Protein AF-A0A534PCT9-F1 (afdb_monomer_lite)

Sequence (92 aa):
LFVIIPAPYYRRWARIPQIKSFVDGVTAAATGAIAGATYVLGRRALIDIPTVVIFVVTLIVLIKVRKIPEPLVILAAGAAGLILRGLGRTHV

Structure (mmCIF, N/CA/C/O backbone):
data_AF-A0A534PCT9-F1
#
_entry.id   AF-A0A534PCT9-F1
#
loop_
_atom_site.group_PDB
_atom_site.id
_atom_site.type_symbol
_atom_site.label_atom_id
_atom_site.label_alt_id
_atom_site.label_comp_id
_atom_site.label_asym_id
_atom_site.label_entity_id
_atom_site.label_seq_id
_atom_site.pdbx_PDB_ins_code
_atom_site.Cartn_x
_atom_site.Cartn_y
_atom_site.Cartn_z
_atom_site.occupancy
_atom_site.B_iso_or_equiv
_atom_site.auth_seq_id
_atom_site.auth_comp_id
_atom_site.auth_asym_id
_atom_site.auth_atom_id
_atom_site.pdbx_PDB_model_num
ATOM 1 N N . LEU A 1 1 ? -4.644 -18.267 17.602 1.00 67.44 1 LEU A N 1
ATOM 2 C CA . LEU A 1 1 ? -5.357 -18.354 18.899 1.00 67.44 1 LEU A CA 1
ATOM 3 C C . LEU A 1 1 ? -5.633 -16.970 19.504 1.00 67.44 1 LEU A C 1
ATOM 5 O O . LEU A 1 1 ? -6.790 -16.655 19.750 1.00 67.44 1 LEU A O 1
ATOM 9 N N . PHE A 1 2 ? -4.611 -16.114 19.638 1.00 79.75 2 PHE A N 1
ATOM 10 C CA . PHE A 1 2 ? -4.710 -14.781 20.260 1.00 79.75 2 PHE A CA 1
ATOM 11 C C . PHE A 1 2 ? -5.720 -13.809 19.615 1.00 79.75 2 PHE A C 1
ATOM 13 O O . PHE A 1 2 ? -6.322 -13.017 20.320 1.00 79.75 2 PHE A O 1
ATOM 20 N N . VAL A 1 3 ? -5.963 -13.887 18.301 1.00 82.62 3 VAL A N 1
ATOM 21 C CA . VAL A 1 3 ? -6.935 -13.012 17.600 1.00 82.62 3 VAL A CA 1
ATOM 22 C C . VAL A 1 3 ? -8.347 -13.611 17.561 1.00 82.62 3 VAL A C 1
ATOM 24 O O . VAL A 1 3 ? -9.342 -12.894 17.555 1.00 82.62 3 VAL A O 1
ATOM 27 N N . ILE A 1 4 ? -8.446 -14.941 17.562 1.00 83.75 4 ILE A N 1
ATOM 28 C CA . ILE A 1 4 ? -9.711 -15.664 17.368 1.00 83.75 4 ILE A CA 1
ATOM 29 C C . ILE A 1 4 ? -10.538 -15.692 18.660 1.00 83.75 4 ILE A C 1
ATOM 31 O O . ILE A 1 4 ? -11.754 -15.533 18.604 1.00 83.75 4 ILE A O 1
ATOM 35 N N . ILE A 1 5 ? -9.891 -15.845 19.822 1.00 81.44 5 ILE A N 1
ATOM 36 C CA . ILE A 1 5 ? -10.574 -15.903 21.127 1.00 81.44 5 ILE A CA 1
ATOM 37 C C . ILE A 1 5 ? -11.244 -14.563 21.508 1.00 81.44 5 ILE A C 1
ATOM 39 O O . ILE A 1 5 ? -12.396 -14.588 21.942 1.00 81.44 5 ILE A O 1
ATOM 43 N N . PRO A 1 6 ? -10.608 -13.386 21.332 1.00 79.88 6 PRO A N 1
ATOM 44 C CA . PRO A 1 6 ? -11.219 -12.106 21.701 1.00 79.88 6 PRO A 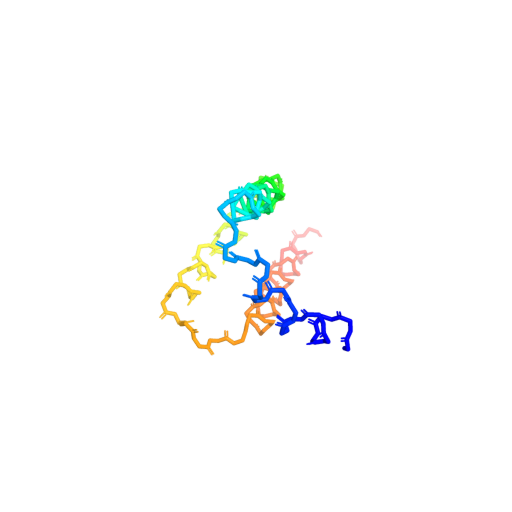CA 1
ATOM 45 C C . PRO A 1 6 ? -12.262 -11.601 20.695 1.00 79.88 6 PRO A C 1
ATOM 47 O O . PRO A 1 6 ? -13.110 -10.784 21.054 1.00 79.88 6 PRO A O 1
ATOM 50 N N . ALA A 1 7 ? -12.228 -12.078 19.446 1.00 77.69 7 ALA A N 1
ATOM 51 C CA . ALA A 1 7 ? -13.114 -11.630 18.368 1.00 77.69 7 ALA A CA 1
ATOM 52 C C . ALA A 1 7 ? -14.623 -11.613 18.725 1.00 77.69 7 ALA A C 1
ATOM 54 O O . ALA A 1 7 ? -15.279 -10.594 18.477 1.00 77.69 7 ALA A O 1
ATOM 55 N N . PRO A 1 8 ? -15.216 -12.666 19.328 1.00 79.44 8 PRO A N 1
ATOM 56 C CA . PRO A 1 8 ? -16.627 -12.642 19.724 1.00 79.44 8 PRO A CA 1
ATOM 57 C C . PRO A 1 8 ? -16.922 -11.675 20.879 1.00 79.44 8 PRO A C 1
ATOM 59 O O . PRO A 1 8 ? -18.000 -11.079 20.907 1.00 79.44 8 PRO A O 1
ATOM 62 N N . TYR A 1 9 ? -15.978 -11.474 21.805 1.00 73.06 9 TYR A N 1
ATOM 63 C CA . TYR A 1 9 ? -16.131 -10.506 22.893 1.00 73.06 9 TYR A CA 1
ATOM 64 C C . TYR A 1 9 ? -16.131 -9.082 22.342 1.00 73.06 9 TYR A C 1
ATOM 66 O O . TYR A 1 9 ? -17.015 -8.298 22.683 1.00 73.06 9 TYR A O 1
ATOM 74 N N . TYR A 1 10 ? -15.228 -8.777 21.408 1.00 73.19 10 TYR A N 1
ATOM 75 C CA . TYR A 1 10 ? -15.103 -7.458 20.787 1.00 73.19 10 TYR A CA 1
ATOM 76 C C . TYR A 1 10 ? -16.394 -6.986 20.096 1.00 73.19 10 TYR A C 1
ATOM 78 O O . TYR A 1 10 ? -16.762 -5.817 20.202 1.00 73.19 10 TYR A O 1
ATOM 86 N N . ARG A 1 11 ? -17.161 -7.899 19.476 1.00 67.62 11 ARG A N 1
ATOM 87 C CA . ARG A 1 11 ? -18.463 -7.587 18.847 1.00 67.62 11 ARG A CA 1
ATOM 88 C C . ARG A 1 11 ? -19.499 -6.979 19.800 1.00 67.62 11 ARG A C 1
ATOM 90 O O . ARG A 1 11 ? -20.413 -6.302 19.328 1.00 67.62 11 ARG A O 1
ATOM 97 N N . ARG A 1 12 ? -19.392 -7.225 21.111 1.00 72.81 12 ARG A N 1
ATOM 98 C CA . ARG A 1 12 ? -20.303 -6.651 22.118 1.00 72.81 12 ARG A CA 1
ATOM 99 C C . ARG A 1 12 ? -19.947 -5.196 22.441 1.00 72.81 12 ARG A C 1
ATOM 101 O O . ARG A 1 12 ? -20.847 -4.374 22.561 1.00 72.81 12 ARG A O 1
ATOM 108 N N . TRP A 1 13 ? -18.655 -4.873 22.496 1.00 71.94 13 TRP A N 1
ATOM 109 C CA . TRP A 1 13 ? -18.140 -3.536 22.827 1.00 71.94 13 TRP A CA 1
ATOM 110 C C . TRP A 1 13 ? -18.079 -2.601 21.613 1.00 71.94 13 TRP A C 1
ATOM 112 O O . TRP A 1 13 ? -18.278 -1.399 21.746 1.00 71.94 13 TRP A O 1
ATOM 122 N N . ALA A 1 14 ? -17.904 -3.147 20.408 1.00 68.81 14 ALA A N 1
ATOM 123 C CA . ALA A 1 14 ? -17.835 -2.378 19.163 1.00 68.81 14 ALA A CA 1
ATOM 124 C C . ALA A 1 14 ? -19.123 -1.597 18.816 1.00 68.81 14 ALA A C 1
ATOM 126 O O . ALA A 1 14 ? -19.105 -0.756 17.922 1.00 68.81 14 ALA A O 1
ATOM 127 N N . ARG A 1 15 ? -20.247 -1.860 19.502 1.00 73.44 15 ARG A N 1
ATOM 128 C CA . ARG A 1 15 ? -21.504 -1.106 19.330 1.00 73.44 15 ARG A CA 1
ATOM 129 C C . ARG A 1 15 ? -21.507 0.240 20.062 1.00 73.44 15 ARG A C 1
ATOM 131 O O . ARG A 1 15 ? -22.378 1.061 19.793 1.00 73.44 15 ARG A O 1
ATOM 138 N N . ILE A 1 16 ? -20.557 0.470 20.971 1.00 85.31 16 ILE A N 1
ATOM 139 C CA . ILE A 1 16 ? -20.426 1.735 21.699 1.00 85.31 16 ILE A CA 1
ATOM 140 C C . ILE A 1 16 ? -19.817 2.782 20.747 1.00 85.31 16 ILE A C 1
ATOM 142 O O . ILE A 1 16 ? -18.714 2.555 20.239 1.00 85.31 16 ILE A O 1
ATOM 146 N N . PRO A 1 17 ? -20.475 3.938 20.514 1.00 85.50 17 PRO A N 1
ATOM 147 C CA . PRO A 1 17 ? -20.028 4.937 19.535 1.00 85.50 17 PRO A CA 1
ATOM 148 C C . PRO A 1 17 ? -18.587 5.418 19.744 1.00 85.50 17 PRO A C 1
ATOM 150 O O . PRO A 1 17 ? -17.850 5.611 18.783 1.00 85.50 17 PRO A O 1
ATOM 153 N N . GLN A 1 18 ? -18.176 5.553 21.006 1.00 86.62 18 GLN A N 1
ATOM 154 C CA . GLN A 1 18 ? -16.844 6.009 21.414 1.00 86.62 18 GLN A CA 1
ATOM 155 C C . GLN A 1 18 ? -15.726 5.025 21.037 1.00 86.62 18 GLN A C 1
ATOM 157 O O . GLN A 1 18 ? -14.633 5.429 20.653 1.00 86.62 18 GLN A O 1
ATOM 162 N N . ILE A 1 19 ? -15.997 3.719 21.125 1.00 87.44 19 ILE A N 1
ATOM 163 C CA . ILE A 1 19 ? -15.031 2.685 20.735 1.00 87.44 19 ILE A CA 1
ATOM 164 C C . ILE A 1 19 ? -14.923 2.645 19.213 1.00 87.44 19 ILE A C 1
ATOM 166 O O . ILE A 1 19 ? -13.826 2.529 18.675 1.00 87.44 19 ILE A O 1
ATOM 170 N N . LYS A 1 20 ? -16.050 2.798 18.511 1.00 85.19 20 LYS A N 1
ATOM 171 C CA . LYS A 1 20 ? -16.066 2.845 17.050 1.00 85.19 20 LYS A CA 1
ATOM 172 C C . LYS A 1 20 ? -15.226 4.009 16.509 1.00 85.19 20 LYS A C 1
ATOM 174 O O . LYS A 1 20 ? -14.364 3.771 15.673 1.00 85.19 20 LYS A O 1
ATOM 179 N N . SER A 1 21 ? -15.405 5.228 17.027 1.00 89.19 21 SER A N 1
ATOM 180 C CA . SER A 1 21 ? -14.629 6.393 16.573 1.00 89.19 21 SER A CA 1
ATOM 181 C C . SER A 1 21 ? -13.130 6.266 1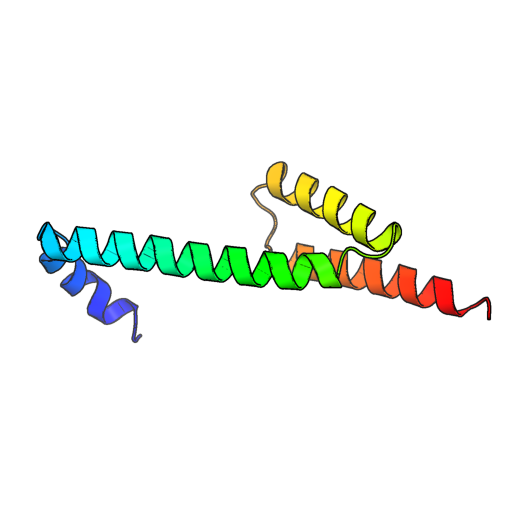6.864 1.00 89.19 21 SER A C 1
ATOM 183 O O . SER A 1 21 ? -12.310 6.682 16.046 1.00 89.19 21 SER A O 1
ATOM 185 N N . PHE A 1 22 ? -12.751 5.638 17.981 1.00 90.88 22 PHE A N 1
ATOM 186 C CA . PHE A 1 22 ? -11.354 5.296 18.250 1.00 90.88 22 PHE A CA 1
ATOM 187 C C . PHE A 1 22 ? -10.795 4.308 17.212 1.00 90.88 22 PHE A C 1
ATOM 189 O O . PHE A 1 22 ? -9.721 4.540 16.661 1.00 90.88 22 PHE A O 1
ATOM 196 N N . VAL A 1 23 ? -11.526 3.230 16.904 1.00 91.06 23 VAL A N 1
ATOM 197 C CA . VAL A 1 23 ? -11.111 2.214 15.916 1.00 91.06 23 VAL A CA 1
ATOM 198 C C . VAL A 1 23 ? -11.021 2.792 14.505 1.00 91.06 23 VAL A C 1
ATOM 200 O O . VAL A 1 23 ? -10.092 2.455 13.769 1.00 91.06 23 VAL A O 1
ATOM 203 N N . ASP A 1 24 ? -11.930 3.692 14.136 1.00 92.19 24 ASP A N 1
ATOM 204 C CA . ASP A 1 24 ? -11.860 4.423 12.869 1.00 92.19 24 ASP A CA 1
ATOM 205 C C . ASP A 1 24 ? -10.568 5.265 12.812 1.00 92.19 24 ASP A C 1
ATOM 207 O O . ASP A 1 24 ? -9.847 5.233 11.812 1.00 92.19 24 ASP A O 1
ATOM 211 N N . GLY A 1 25 ? -10.201 5.918 13.923 1.00 94.75 25 GLY A N 1
ATOM 212 C CA . GLY A 1 25 ? -8.920 6.614 14.078 1.00 94.75 25 GLY A CA 1
ATOM 213 C C . GLY A 1 25 ? -7.701 5.694 13.929 1.00 94.75 25 GLY A C 1
ATOM 214 O O . GLY A 1 25 ? -6.759 6.029 13.210 1.00 94.75 25 GLY A O 1
ATOM 215 N N . VAL A 1 26 ? -7.726 4.502 14.534 1.00 95.81 26 VAL A N 1
ATOM 216 C CA . VAL A 1 26 ? -6.654 3.497 14.392 1.00 95.81 26 VAL A CA 1
ATOM 217 C C . VAL A 1 26 ? -6.559 2.983 12.952 1.00 95.81 26 VAL A C 1
ATOM 219 O O . VAL A 1 26 ? -5.458 2.811 12.431 1.00 95.81 26 VAL A O 1
ATOM 222 N N . THR A 1 27 ? -7.691 2.784 12.276 1.00 95.31 27 THR A N 1
ATOM 223 C CA . THR A 1 27 ? -7.733 2.334 10.875 1.00 95.31 27 THR A CA 1
ATOM 224 C C . THR A 1 27 ? -7.139 3.389 9.942 1.00 95.31 27 THR A C 1
ATOM 226 O O . THR A 1 27 ? -6.342 3.062 9.055 1.00 95.31 27 THR A O 1
ATOM 229 N N . ALA A 1 28 ? -7.460 4.665 10.175 1.00 96.88 28 ALA A N 1
ATOM 230 C CA . ALA A 1 28 ? -6.861 5.783 9.457 1.00 96.88 28 ALA A CA 1
ATOM 231 C C . ALA A 1 28 ? -5.346 5.872 9.710 1.00 96.88 28 ALA A C 1
ATOM 233 O O . ALA A 1 28 ? -4.575 6.004 8.759 1.00 96.88 28 ALA A O 1
ATOM 234 N N . ALA A 1 29 ? -4.906 5.718 10.963 1.00 97.25 29 ALA A N 1
ATOM 235 C CA . ALA A 1 29 ? -3.489 5.726 11.321 1.00 97.25 29 ALA A CA 1
ATOM 236 C C . ALA A 1 29 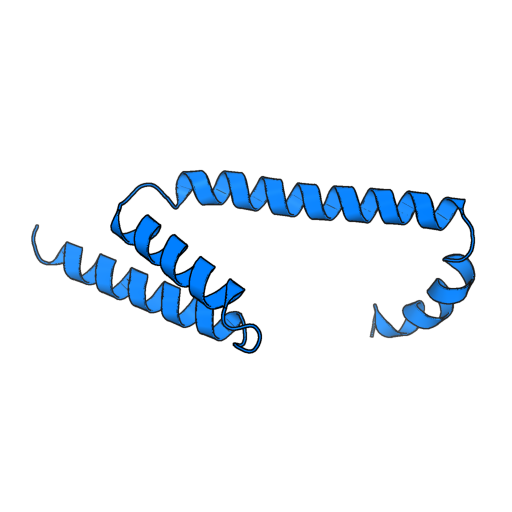? -2.710 4.575 10.659 1.00 97.25 29 ALA A C 1
ATOM 238 O O . ALA A 1 29 ? -1.652 4.805 10.076 1.00 97.25 29 ALA A O 1
ATOM 239 N N . ALA A 1 30 ? -3.243 3.350 10.689 1.00 97.81 30 ALA A N 1
ATOM 240 C CA . ALA A 1 30 ? -2.613 2.186 10.066 1.00 97.81 30 ALA A CA 1
ATOM 241 C C . ALA A 1 30 ? -2.503 2.343 8.540 1.00 97.81 30 ALA A C 1
ATOM 243 O O . ALA A 1 30 ? -1.441 2.104 7.964 1.00 97.81 30 ALA A O 1
ATOM 244 N N . THR A 1 31 ? -3.573 2.812 7.890 1.00 97.31 31 THR A N 1
ATOM 245 C CA . THR A 1 31 ? -3.570 3.083 6.443 1.00 97.31 31 THR A CA 1
ATOM 246 C C . THR A 1 31 ? -2.559 4.175 6.094 1.00 97.31 31 THR A C 1
ATOM 248 O O . THR A 1 31 ? -1.786 4.022 5.149 1.00 97.31 31 THR A O 1
ATOM 251 N N . GLY A 1 32 ? -2.503 5.245 6.894 1.00 97.31 32 GLY A N 1
ATOM 252 C CA . GLY A 1 32 ? -1.517 6.314 6.750 1.00 97.31 32 GLY A CA 1
ATOM 253 C C . GLY A 1 32 ? -0.078 5.822 6.910 1.00 97.31 32 GLY A C 1
ATOM 254 O O . GLY A 1 32 ? 0.783 6.191 6.115 1.00 97.31 32 GLY A O 1
ATOM 255 N N . ALA A 1 33 ? 0.186 4.935 7.873 1.00 97.81 33 ALA A N 1
ATOM 256 C CA . ALA A 1 33 ? 1.507 4.343 8.074 1.00 97.81 33 ALA A CA 1
ATOM 257 C C . ALA A 1 33 ? 1.945 3.481 6.876 1.00 97.81 33 ALA A C 1
ATOM 259 O O . ALA A 1 33 ? 3.078 3.608 6.410 1.00 97.81 33 ALA A O 1
ATOM 260 N N . ILE A 1 34 ? 1.046 2.654 6.329 1.00 97.25 34 ILE A N 1
ATOM 261 C CA . ILE A 1 34 ? 1.315 1.840 5.131 1.00 97.25 34 ILE A CA 1
ATOM 262 C C . ILE A 1 34 ? 1.565 2.738 3.912 1.00 97.25 34 ILE A C 1
ATOM 264 O O . ILE A 1 34 ? 2.547 2.549 3.190 1.00 97.25 34 ILE A O 1
ATOM 268 N N . ALA A 1 35 ? 0.717 3.745 3.690 1.00 97.38 35 ALA A N 1
ATOM 269 C CA . ALA A 1 35 ? 0.880 4.699 2.594 1.00 97.38 35 ALA A CA 1
ATOM 270 C C . ALA A 1 35 ? 2.203 5.481 2.708 1.00 97.38 35 ALA A C 1
ATOM 272 O O . ALA A 1 35 ? 2.937 5.616 1.730 1.00 97.38 35 ALA A O 1
ATOM 273 N N . GLY A 1 36 ? 2.561 5.934 3.911 1.00 97.25 36 GLY A N 1
ATOM 274 C CA . GLY A 1 36 ? 3.830 6.617 4.164 1.00 97.25 36 GLY A CA 1
ATOM 275 C C . GLY A 1 36 ? 5.046 5.721 3.913 1.00 97.25 36 GLY A C 1
ATOM 276 O O . GLY A 1 36 ? 5.983 6.126 3.223 1.00 97.25 36 GLY A O 1
ATOM 277 N N . ALA A 1 37 ? 5.020 4.481 4.410 1.00 97.50 37 ALA A N 1
ATOM 278 C CA . ALA A 1 37 ? 6.107 3.521 4.216 1.00 97.50 37 ALA A CA 1
ATOM 279 C C . ALA A 1 37 ? 6.312 3.175 2.733 1.00 97.50 37 ALA A C 1
ATOM 281 O O . ALA A 1 37 ? 7.437 3.211 2.228 1.00 97.50 37 ALA A O 1
ATOM 282 N N . THR A 1 38 ? 5.221 2.890 2.018 1.00 95.06 38 THR A N 1
ATOM 283 C CA . THR A 1 38 ? 5.261 2.584 0.580 1.00 95.06 38 THR A CA 1
ATOM 284 C C . THR A 1 38 ? 5.736 3.775 -0.250 1.00 95.06 38 THR A C 1
ATOM 286 O O . THR A 1 38 ? 6.505 3.578 -1.186 1.00 95.06 38 THR A O 1
ATOM 289 N N . TYR A 1 39 ? 5.378 5.010 0.117 1.00 95.56 39 TYR A N 1
ATOM 290 C CA . TYR A 1 39 ? 5.856 6.217 -0.561 1.00 95.56 39 TYR A CA 1
ATOM 291 C C . TYR A 1 39 ? 7.378 6.390 -0.472 1.00 95.56 39 TYR A C 1
ATOM 293 O O . TYR A 1 39 ? 8.051 6.612 -1.483 1.00 95.56 39 TYR A O 1
ATOM 301 N N . VAL A 1 40 ? 7.936 6.261 0.738 1.00 95.62 40 VAL A N 1
ATOM 302 C CA . VAL A 1 40 ? 9.385 6.379 0.969 1.00 95.62 40 VAL A CA 1
ATOM 303 C C . VAL A 1 40 ? 10.142 5.273 0.235 1.00 95.62 40 VAL A C 1
ATOM 305 O O . VAL A 1 40 ? 11.179 5.540 -0.375 1.00 95.62 40 VAL A O 1
ATOM 308 N N . LEU A 1 41 ? 9.620 4.043 0.257 1.00 93.69 41 LEU A N 1
ATOM 309 C CA . LEU A 1 41 ? 10.222 2.912 -0.446 1.00 93.69 41 LEU A CA 1
ATOM 310 C C . LEU A 1 41 ? 10.140 3.079 -1.969 1.00 93.69 41 LEU A C 1
ATOM 312 O O . LEU A 1 41 ? 11.135 2.880 -2.660 1.00 93.69 41 LEU A O 1
ATOM 316 N N . GLY A 1 42 ? 8.988 3.508 -2.487 1.00 92.56 42 GLY A N 1
ATOM 317 C CA . GLY A 1 42 ? 8.748 3.710 -3.914 1.00 92.56 42 GLY A CA 1
ATOM 318 C C . GLY A 1 42 ? 9.695 4.736 -4.528 1.00 92.56 42 GLY A C 1
ATOM 319 O O . GLY A 1 42 ? 10.296 4.460 -5.561 1.00 92.56 42 GLY A O 1
ATOM 320 N N . ARG A 1 43 ? 9.934 5.873 -3.855 1.00 93.69 43 ARG A N 1
ATOM 321 C CA . ARG A 1 43 ? 10.924 6.863 -4.323 1.00 93.69 43 ARG A CA 1
ATOM 322 C C . ARG A 1 43 ? 12.346 6.303 -4.431 1.00 93.69 43 ARG A C 1
ATOM 324 O O . ARG A 1 43 ? 13.115 6.779 -5.255 1.00 93.69 43 ARG A O 1
ATOM 331 N N . ARG A 1 44 ? 12.709 5.336 -3.584 1.00 91.62 44 ARG A N 1
ATOM 332 C CA . ARG A 1 44 ? 14.033 4.691 -3.604 1.00 91.62 44 ARG A CA 1
ATOM 333 C C . ARG 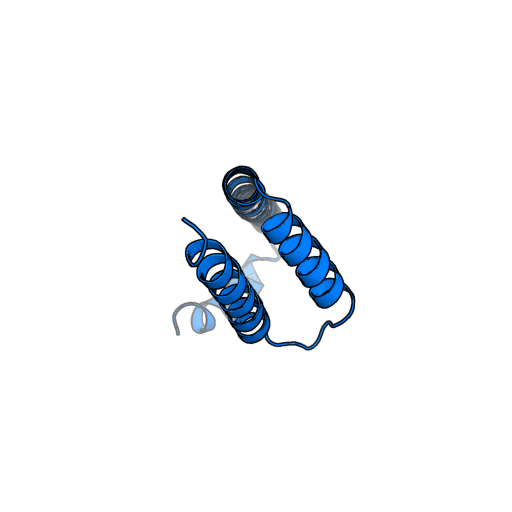A 1 44 ? 14.110 3.535 -4.601 1.00 91.62 44 ARG A C 1
ATOM 335 O O . ARG A 1 44 ? 15.208 3.157 -4.979 1.00 91.62 44 ARG A O 1
ATOM 342 N N . ALA A 1 45 ? 12.974 2.961 -4.989 1.00 88.44 45 ALA A N 1
ATOM 343 C CA . ALA A 1 45 ? 12.908 1.830 -5.908 1.00 88.44 45 ALA A CA 1
ATOM 344 C C . ALA A 1 45 ? 12.722 2.263 -7.373 1.00 88.44 45 ALA A C 1
ATOM 346 O O . ALA A 1 45 ? 13.299 1.658 -8.266 1.00 88.44 45 ALA A O 1
ATOM 347 N N . LEU A 1 46 ? 11.935 3.310 -7.635 1.00 88.44 46 LEU A N 1
ATOM 348 C CA . LEU A 1 46 ? 11.556 3.752 -8.983 1.00 88.44 46 LEU A CA 1
ATOM 349 C C . LEU A 1 46 ? 12.556 4.764 -9.558 1.00 88.44 46 LEU A C 1
ATOM 351 O O . LEU A 1 46 ? 12.207 5.917 -9.805 1.00 88.44 46 LEU A O 1
ATOM 355 N N . ILE A 1 47 ? 13.807 4.343 -9.731 1.00 90.12 47 ILE A N 1
ATOM 356 C CA . ILE A 1 47 ? 14.878 5.212 -10.244 1.00 90.12 47 ILE A CA 1
ATOM 357 C C . ILE A 1 47 ? 15.123 4.946 -11.733 1.00 90.12 47 ILE A C 1
ATOM 359 O O . ILE A 1 47 ? 15.343 5.866 -12.517 1.00 90.12 47 ILE A O 1
ATOM 363 N N . ASP A 1 48 ? 15.077 3.676 -12.124 1.00 88.38 48 ASP A N 1
ATOM 364 C CA . ASP A 1 48 ? 15.419 3.201 -13.456 1.00 88.38 48 ASP A CA 1
ATOM 365 C C . ASP A 1 48 ? 14.184 2.786 -14.270 1.00 88.38 48 ASP A C 1
ATOM 367 O O . ASP A 1 48 ? 13.178 2.301 -13.746 1.00 88.38 48 ASP A O 1
ATOM 371 N N . ILE A 1 49 ? 14.283 2.968 -15.591 1.00 88.06 49 ILE A N 1
ATOM 372 C CA . ILE A 1 49 ? 13.210 2.664 -16.549 1.00 88.06 49 ILE A CA 1
ATOM 373 C C . ILE A 1 49 ? 12.731 1.201 -16.436 1.00 88.06 49 ILE A C 1
ATOM 375 O O . ILE A 1 49 ? 11.515 1.001 -16.386 1.00 88.06 49 ILE A O 1
ATOM 379 N N . PRO A 1 50 ? 13.608 0.177 -16.341 1.00 87.25 50 PRO A N 1
ATOM 380 C CA . PRO A 1 50 ? 13.171 -1.210 -16.174 1.00 87.25 50 PRO A CA 1
ATOM 381 C C . PRO A 1 50 ? 12.306 -1.415 -14.926 1.00 87.25 50 PRO A C 1
ATOM 383 O O . PRO A 1 50 ? 11.242 -2.029 -15.013 1.00 87.25 50 PRO A O 1
ATOM 386 N N . THR A 1 51 ? 12.707 -0.859 -13.781 1.00 88.94 51 THR A N 1
ATOM 387 C CA . THR A 1 51 ? 11.942 -0.988 -12.534 1.00 88.94 51 THR A CA 1
ATOM 388 C C . THR A 1 51 ? 10.596 -0.264 -12.607 1.00 88.94 51 THR A C 1
ATOM 390 O O . THR A 1 51 ? 9.589 -0.794 -12.130 1.00 88.94 51 THR A O 1
ATOM 393 N N . VAL A 1 52 ? 10.525 0.891 -13.280 1.00 92.25 52 VAL A N 1
ATOM 394 C CA . VAL A 1 52 ? 9.253 1.593 -13.532 1.00 92.25 52 VAL A CA 1
ATOM 395 C C . VAL A 1 52 ? 8.318 0.763 -14.418 1.00 92.25 52 VAL A C 1
ATOM 397 O O . VAL A 1 52 ? 7.123 0.675 -14.132 1.00 92.25 52 VAL A O 1
ATOM 400 N N . VAL A 1 53 ? 8.838 0.098 -15.454 1.00 92.25 53 VAL A N 1
ATOM 401 C CA . VAL A 1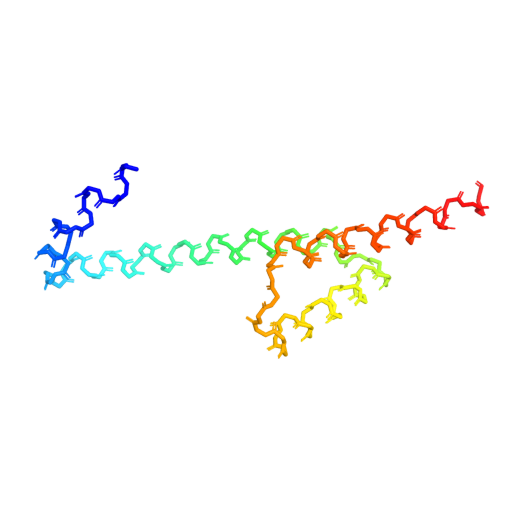 53 ? 8.031 -0.785 -16.314 1.00 92.25 53 VAL A CA 1
ATOM 402 C C . VAL A 1 53 ? 7.477 -1.967 -15.517 1.00 92.25 53 VAL A C 1
ATOM 404 O O . VAL A 1 53 ? 6.278 -2.237 -15.589 1.00 92.25 53 VAL A O 1
ATOM 407 N N . ILE A 1 54 ? 8.308 -2.633 -14.706 1.00 90.56 54 ILE A N 1
ATOM 408 C CA . ILE A 1 54 ? 7.861 -3.735 -13.835 1.00 90.56 54 ILE A CA 1
ATOM 409 C C . ILE A 1 54 ? 6.765 -3.251 -12.882 1.00 90.56 54 ILE A C 1
ATOM 411 O O . ILE A 1 54 ? 5.755 -3.937 -12.713 1.00 90.56 54 ILE A O 1
ATOM 415 N N . PHE A 1 55 ? 6.930 -2.066 -12.292 1.00 92.19 55 PHE A N 1
ATOM 416 C CA . PHE A 1 55 ? 5.936 -1.466 -11.407 1.00 92.19 55 PHE A CA 1
ATOM 417 C C . PHE A 1 55 ? 4.588 -1.260 -12.108 1.00 92.19 55 PHE A C 1
ATOM 419 O O . PHE A 1 55 ? 3.567 -1.729 -11.607 1.00 92.19 55 PHE A O 1
ATOM 426 N N . VAL A 1 56 ? 4.574 -0.623 -13.284 1.00 94.44 56 VAL A N 1
ATOM 427 C CA . VAL A 1 56 ? 3.337 -0.353 -14.036 1.00 94.44 56 VAL A CA 1
ATOM 428 C C . VAL A 1 56 ? 2.657 -1.650 -14.475 1.00 94.44 56 VAL A C 1
ATOM 430 O O . VAL A 1 56 ? 1.449 -1.800 -14.290 1.00 94.44 56 VAL A O 1
ATOM 433 N N . VAL A 1 57 ? 3.416 -2.616 -15.004 1.00 92.69 57 VAL A N 1
ATOM 434 C CA . VAL A 1 57 ? 2.873 -3.919 -15.420 1.00 92.69 57 VAL A CA 1
ATOM 435 C C . VAL A 1 57 ? 2.265 -4.655 -14.228 1.00 92.69 57 VAL A C 1
ATOM 437 O O . VAL A 1 57 ? 1.124 -5.110 -14.301 1.00 92.69 57 VAL A O 1
ATOM 440 N N . THR A 1 58 ? 2.986 -4.719 -13.107 1.00 89.88 58 THR A N 1
ATOM 441 C CA . THR A 1 58 ? 2.510 -5.380 -11.884 1.00 89.88 58 THR A CA 1
ATOM 442 C C . THR A 1 58 ? 1.248 -4.704 -11.344 1.00 89.88 58 THR A C 1
ATOM 444 O O . THR A 1 58 ? 0.295 -5.389 -10.969 1.00 89.88 58 THR A O 1
ATOM 447 N N . LEU A 1 59 ? 1.195 -3.368 -11.365 1.00 91.62 59 LEU A N 1
ATOM 448 C CA . LEU A 1 59 ? 0.031 -2.595 -10.933 1.00 91.62 59 LEU A CA 1
ATOM 449 C C . LEU A 1 59 ? -1.205 -2.893 -11.797 1.00 91.62 59 LEU A C 1
ATOM 451 O O . LEU A 1 59 ? -2.289 -3.129 -11.265 1.00 91.62 59 LEU A O 1
ATOM 455 N N . ILE A 1 60 ? -1.043 -2.942 -13.123 1.00 92.31 60 ILE A N 1
ATOM 456 C CA . ILE A 1 60 ? -2.126 -3.283 -14.057 1.00 92.31 60 ILE A CA 1
ATOM 457 C C . ILE A 1 60 ? -2.622 -4.712 -13.815 1.00 92.31 60 ILE A C 1
ATOM 459 O O . ILE A 1 60 ? -3.834 -4.938 -13.745 1.00 92.31 60 ILE A O 1
ATOM 463 N N . VAL A 1 61 ? -1.704 -5.672 -13.660 1.00 89.94 61 VAL A N 1
ATOM 464 C CA . VAL A 1 61 ? -2.042 -7.079 -13.396 1.00 89.94 61 VAL A CA 1
ATOM 465 C C . VAL A 1 61 ? -2.842 -7.207 -12.103 1.00 89.94 61 VAL A C 1
ATOM 467 O O . VAL A 1 61 ? -3.871 -7.878 -12.102 1.00 89.94 61 VAL A O 1
ATOM 470 N N . LEU A 1 62 ? -2.438 -6.521 -11.032 1.00 87.69 62 LEU A N 1
ATOM 471 C CA . LEU A 1 62 ? -3.120 -6.600 -9.740 1.00 87.69 62 LEU A CA 1
ATOM 472 C C . LEU A 1 62 ? -4.528 -5.977 -9.768 1.00 87.69 62 LEU A C 1
ATOM 474 O O . LEU A 1 62 ? -5.455 -6.498 -9.145 1.00 87.69 62 LEU A O 1
ATOM 478 N N . ILE A 1 63 ? -4.719 -4.884 -10.517 1.00 89.50 63 ILE A N 1
ATOM 479 C CA . ILE A 1 63 ? -6.035 -4.241 -10.671 1.00 89.50 63 ILE A CA 1
ATOM 480 C C . ILE A 1 63 ? -6.973 -5.107 -11.523 1.00 89.50 63 ILE A C 1
ATOM 482 O O . ILE A 1 63 ? -8.146 -5.274 -11.179 1.00 89.50 63 ILE A O 1
ATOM 486 N N . LYS A 1 64 ? -6.472 -5.656 -12.637 1.00 86.50 64 LYS A N 1
ATOM 487 C CA . LYS A 1 64 ? -7.278 -6.412 -13.606 1.00 86.50 64 LYS A CA 1
ATOM 488 C C . LYS A 1 64 ? -7.558 -7.841 -13.132 1.00 86.50 64 LYS A C 1
ATOM 490 O O . LYS A 1 64 ? -8.662 -8.346 -13.331 1.00 86.50 64 LYS A O 1
ATOM 495 N N . VAL A 1 65 ? -6.579 -8.493 -12.505 1.00 81.31 65 VAL A N 1
ATOM 496 C CA . VAL A 1 65 ? -6.638 -9.909 -12.125 1.00 81.31 65 VAL A CA 1
ATOM 497 C C . VAL A 1 65 ? -6.734 -10.039 -10.607 1.00 81.31 65 VAL A C 1
ATOM 499 O O . VAL A 1 65 ? -5.755 -10.194 -9.889 1.00 81.31 65 VAL A O 1
ATOM 502 N N . ARG A 1 66 ? -7.969 -10.015 -10.104 1.00 71.31 66 ARG A N 1
ATOM 503 C CA . ARG A 1 66 ? -8.285 -10.013 -8.663 1.00 71.31 66 ARG A CA 1
ATOM 504 C C . ARG A 1 66 ? -8.036 -11.340 -7.926 1.00 71.31 66 ARG A C 1
ATOM 506 O O . ARG A 1 66 ? -8.228 -11.390 -6.719 1.00 71.31 66 ARG A O 1
ATOM 513 N N . LYS A 1 67 ? -7.699 -12.424 -8.635 1.00 77.25 67 LYS A N 1
ATOM 514 C CA . LYS A 1 67 ? -7.633 -13.793 -8.076 1.00 77.25 67 LYS A CA 1
ATOM 515 C C . LYS A 1 67 ? -6.222 -14.381 -7.973 1.00 77.25 67 LYS A C 1
ATOM 517 O O . LYS A 1 67 ? -6.095 -15.545 -7.604 1.00 77.25 67 LYS A O 1
ATOM 522 N N . ILE A 1 68 ? -5.172 -13.631 -8.308 1.00 79.56 68 ILE A N 1
ATOM 523 C CA . ILE A 1 68 ? -3.805 -14.162 -8.214 1.00 79.56 68 ILE A CA 1
ATOM 524 C C . ILE A 1 68 ? -3.334 -14.071 -6.756 1.00 79.56 68 ILE A C 1
ATOM 526 O O . ILE A 1 68 ? -3.489 -13.010 -6.150 1.00 79.56 68 ILE A O 1
ATOM 530 N N . PRO A 1 69 ? -2.748 -15.138 -6.182 1.00 85.56 69 PRO A N 1
ATOM 531 C CA . PRO A 1 69 ? -2.100 -15.044 -4.882 1.00 85.56 69 PRO A CA 1
ATOM 532 C C . PRO A 1 69 ? -0.967 -14.011 -4.935 1.00 85.56 69 PRO A C 1
ATOM 534 O O . PRO A 1 69 ? -0.029 -14.144 -5.722 1.00 85.56 69 PRO A O 1
ATOM 537 N N . GLU A 1 70 ? -1.039 -13.003 -4.067 1.00 84.31 70 GLU A N 1
ATOM 538 C CA . GLU A 1 70 ? -0.052 -11.918 -3.965 1.00 84.31 70 GLU A CA 1
ATOM 539 C C . GLU A 1 70 ? 1.402 -12.426 -3.869 1.00 84.31 70 GLU A C 1
ATOM 541 O O . GLU A 1 70 ? 2.252 -11.889 -4.585 1.00 84.31 70 GLU A O 1
ATOM 546 N N . PRO A 1 71 ? 1.719 -13.502 -3.106 1.00 89.38 71 PRO A N 1
ATOM 547 C CA . PRO A 1 71 ? 3.084 -14.024 -3.039 1.00 89.38 71 PRO A CA 1
ATOM 548 C C . PRO A 1 71 ? 3.644 -14.457 -4.397 1.00 89.38 71 PRO A C 1
ATOM 550 O O . PRO A 1 71 ? 4.828 -14.269 -4.666 1.00 89.38 71 PRO A O 1
ATOM 553 N N . LEU A 1 72 ? 2.802 -15.009 -5.274 1.00 89.12 72 LEU A N 1
ATOM 554 C CA . LEU A 1 72 ? 3.230 -15.475 -6.592 1.00 89.12 72 LEU A CA 1
ATOM 555 C C . LEU A 1 72 ? 3.600 -14.301 -7.504 1.00 89.12 72 LEU A C 1
ATOM 557 O O . LEU A 1 72 ? 4.596 -14.368 -8.221 1.00 89.12 72 LEU A O 1
ATOM 561 N N . VAL A 1 73 ? 2.829 -13.212 -7.444 1.00 89.00 73 VAL A N 1
ATOM 562 C CA . VAL A 1 73 ? 3.111 -11.982 -8.201 1.00 89.00 73 VAL A CA 1
ATOM 563 C C . VAL A 1 73 ? 4.436 -11.370 -7.748 1.00 89.00 73 VAL A C 1
ATOM 565 O O . VAL A 1 73 ? 5.251 -10.984 -8.583 1.00 89.00 73 VAL A O 1
ATOM 568 N N . ILE A 1 74 ? 4.681 -11.337 -6.434 1.00 89.06 74 ILE A N 1
ATOM 569 C CA . ILE A 1 74 ? 5.930 -10.823 -5.857 1.00 89.06 74 ILE A CA 1
ATOM 570 C C . ILE A 1 74 ? 7.127 -11.664 -6.319 1.00 89.06 74 ILE A C 1
ATOM 572 O O . ILE A 1 74 ? 8.141 -11.103 -6.736 1.00 89.06 74 ILE A O 1
ATOM 576 N N . LEU A 1 75 ? 7.008 -12.997 -6.302 1.00 90.81 75 LEU A N 1
ATOM 577 C CA . LEU A 1 75 ? 8.061 -13.896 -6.783 1.00 90.81 75 LEU A CA 1
ATOM 578 C C . LEU A 1 75 ? 8.349 -13.698 -8.275 1.00 90.81 75 LEU A C 1
ATOM 580 O O . LEU A 1 75 ? 9.513 -13.602 -8.659 1.00 90.81 75 LEU A O 1
ATOM 584 N N . ALA A 1 76 ? 7.312 -13.591 -9.110 1.00 89.69 76 ALA A N 1
ATOM 585 C CA . ALA A 1 76 ? 7.469 -13.376 -10.546 1.00 89.69 76 ALA A CA 1
ATOM 586 C C . ALA A 1 76 ? 8.122 -12.019 -10.861 1.00 89.69 76 ALA A C 1
ATOM 588 O O . ALA A 1 76 ? 9.064 -11.958 -11.651 1.00 89.69 76 ALA A O 1
ATOM 589 N N . ALA A 1 77 ? 7.673 -10.941 -10.209 1.00 87.69 77 ALA A N 1
ATOM 590 C CA . ALA A 1 77 ? 8.256 -9.609 -10.370 1.00 87.69 77 ALA A CA 1
ATOM 591 C C . ALA A 1 77 ? 9.715 -9.561 -9.881 1.00 87.69 77 ALA A C 1
ATOM 593 O O . ALA A 1 77 ? 10.577 -8.995 -10.555 1.00 87.69 77 ALA A O 1
ATOM 594 N N . GLY A 1 78 ? 10.012 -10.202 -8.746 1.00 87.94 78 GLY A N 1
ATOM 595 C CA . GLY A 1 78 ? 11.370 -10.321 -8.214 1.00 87.94 78 GLY A CA 1
ATOM 596 C C . GLY A 1 78 ? 12.298 -11.107 -9.142 1.00 87.94 78 GLY A C 1
ATOM 597 O O . GLY A 1 78 ? 13.405 -10.654 -9.428 1.00 87.94 78 GLY A O 1
ATOM 598 N N . ALA A 1 79 ? 11.836 -12.241 -9.675 1.00 89.38 79 ALA A N 1
ATOM 599 C CA . ALA A 1 79 ? 12.589 -13.032 -10.645 1.00 89.38 79 ALA A CA 1
ATOM 600 C C . ALA A 1 79 ? 12.855 -12.245 -11.938 1.00 89.38 79 ALA A C 1
ATOM 602 O O . ALA A 1 79 ? 13.991 -12.210 -12.407 1.00 89.38 79 ALA A O 1
ATOM 603 N N . ALA A 1 80 ? 11.846 -11.548 -12.473 1.00 87.44 80 ALA A N 1
ATOM 604 C CA . ALA A 1 80 ? 12.004 -10.687 -13.645 1.00 87.44 80 ALA A CA 1
ATOM 605 C C . ALA A 1 80 ? 13.041 -9.576 -13.404 1.00 87.44 80 ALA A C 1
ATOM 607 O O . ALA A 1 80 ? 13.921 -9.359 -14.237 1.00 87.44 80 ALA A O 1
ATOM 608 N N . GLY A 1 81 ? 12.995 -8.925 -12.237 1.00 85.56 81 GLY A N 1
ATOM 609 C CA . GLY A 1 81 ? 13.981 -7.918 -11.842 1.00 85.56 81 GLY A CA 1
ATOM 610 C C . GLY A 1 81 ? 15.402 -8.480 -11.715 1.00 85.56 81 GLY A C 1
ATOM 611 O O . GLY A 1 81 ? 16.355 -7.843 -12.163 1.00 85.56 81 GLY A O 1
ATOM 612 N N . LEU A 1 82 ? 15.567 -9.687 -11.162 1.00 85.50 82 LEU A N 1
ATOM 613 C CA . LEU A 1 82 ? 16.871 -10.354 -11.065 1.00 85.50 82 LEU A CA 1
ATOM 614 C C . LEU A 1 82 ? 17.438 -10.726 -12.436 1.00 85.50 82 LEU A C 1
ATOM 616 O O . LEU A 1 82 ? 18.628 -10.518 -12.663 1.00 85.50 82 LEU A O 1
ATOM 620 N N . ILE A 1 83 ? 16.605 -11.229 -13.349 1.00 86.06 83 ILE A N 1
ATOM 621 C CA . ILE A 1 83 ? 17.020 -11.561 -14.718 1.00 86.06 83 ILE A CA 1
ATOM 622 C C . ILE A 1 83 ? 17.478 -10.295 -15.442 1.00 86.06 83 ILE A C 1
ATOM 624 O O . ILE A 1 83 ? 18.574 -10.278 -15.991 1.00 86.06 83 ILE A O 1
ATOM 628 N N 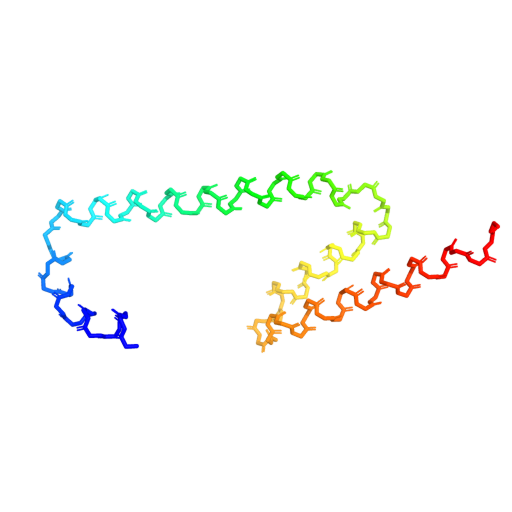. LEU A 1 84 ? 16.700 -9.210 -15.374 1.00 81.88 84 LEU A N 1
ATOM 629 C CA . LEU A 1 84 ? 17.055 -7.929 -15.995 1.00 81.88 84 LEU A CA 1
ATOM 630 C C . LEU A 1 84 ? 18.341 -7.332 -15.404 1.00 81.88 84 LEU A C 1
ATOM 632 O O . LEU A 1 84 ? 19.200 -6.846 -16.139 1.00 81.88 84 LEU A O 1
ATOM 636 N N . ARG A 1 85 ? 18.521 -7.422 -14.081 1.00 77.12 85 ARG A N 1
ATOM 637 C CA . ARG A 1 85 ? 19.741 -6.963 -13.401 1.00 77.12 85 ARG A CA 1
ATOM 638 C C . ARG A 1 85 ? 20.958 -7.844 -13.704 1.00 77.12 85 ARG A C 1
ATOM 640 O O . ARG A 1 85 ? 22.074 -7.333 -13.757 1.00 77.12 85 ARG A O 1
ATOM 647 N N . GLY A 1 86 ? 20.757 -9.149 -13.872 1.00 71.44 86 GLY A N 1
ATOM 648 C CA . GLY A 1 86 ? 21.790 -10.104 -14.272 1.00 71.44 86 GLY A CA 1
ATOM 649 C C . GLY A 1 86 ? 22.235 -9.900 -15.720 1.00 71.44 86 GLY A C 1
ATOM 650 O O . GLY A 1 86 ? 23.432 -9.906 -15.985 1.00 71.44 86 GLY A O 1
ATOM 651 N N . LEU A 1 87 ? 21.295 -9.614 -16.626 1.00 58.72 87 LEU A N 1
ATOM 652 C CA . LEU A 1 87 ? 21.563 -9.318 -18.038 1.00 58.72 87 LEU A CA 1
ATOM 653 C C . LEU A 1 87 ? 22.334 -7.999 -18.234 1.00 58.72 87 LEU A C 1
ATOM 655 O O . LEU A 1 87 ? 23.122 -7.868 -19.161 1.00 58.72 87 LEU A O 1
ATOM 659 N N . GLY A 1 88 ? 22.136 -7.018 -17.346 1.00 56.66 88 GLY A N 1
ATOM 660 C CA . GLY A 1 88 ? 22.875 -5.751 -17.370 1.00 56.66 88 GLY A CA 1
ATOM 661 C C . GLY A 1 88 ? 24.322 -5.841 -16.863 1.00 56.66 88 GLY A C 1
ATOM 662 O O . GLY A 1 88 ? 25.092 -4.908 -17.066 1.00 56.66 88 GLY A O 1
ATOM 663 N N . ARG A 1 89 ? 24.710 -6.943 -16.205 1.00 56.66 89 ARG A N 1
ATOM 664 C CA . ARG A 1 89 ? 26.069 -7.149 -15.670 1.00 56.66 89 ARG A CA 1
ATOM 665 C C . ARG A 1 89 ? 27.052 -7.775 -16.660 1.00 56.66 89 ARG A C 1
ATOM 667 O O . ARG A 1 89 ? 28.234 -7.813 -16.357 1.00 56.66 89 ARG A O 1
ATOM 674 N N . THR A 1 90 ? 26.603 -8.253 -17.819 1.00 52.19 90 THR A N 1
ATOM 675 C CA . THR A 1 90 ? 27.467 -8.928 -18.806 1.00 52.19 90 THR A CA 1
ATOM 676 C C . THR A 1 90 ? 28.139 -7.988 -19.818 1.00 52.19 90 THR A C 1
ATOM 678 O O . THR A 1 90 ? 28.793 -8.476 -20.732 1.00 52.19 90 THR A O 1
ATOM 681 N N . HIS A 1 91 ? 28.006 -6.662 -19.677 1.00 48.31 91 HIS A N 1
ATOM 682 C CA . HIS A 1 91 ? 28.566 -5.674 -20.617 1.00 48.31 91 HIS A CA 1
ATOM 683 C C . HIS A 1 91 ? 29.477 -4.599 -19.987 1.00 48.31 91 HIS A C 1
ATOM 685 O O . HIS A 1 91 ? 29.703 -3.566 -20.617 1.00 48.31 91 HIS A O 1
ATOM 691 N N . VAL A 1 92 ? 30.031 -4.831 -18.789 1.00 41.50 92 VAL A N 1
ATOM 692 C CA . VAL A 1 92 ? 31.154 -4.036 -18.249 1.00 41.50 92 VAL A CA 1
ATOM 693 C C . VAL A 1 92 ? 32.194 -4.958 -17.637 1.00 41.50 92 VAL A C 1
ATOM 695 O O . VAL A 1 92 ? 31.788 -5.800 -16.806 1.00 41.50 92 VAL A O 1
#

Foldseek 3Di:
DVCPVCVVVVVVVCVPVVVVVVVVVVVVVVVVVVVVVCVVVCVVQPPDPVSVVLVVVLVVCCVVPVPDDPVVSVVVSVVSVVVVVVVVPPPD

Radius of gyration: 20.22 Å; chains: 1; bounding box: 53×25×44 Å

pLDDT: mean 84.95, std 11.55, range [41.5, 97.81]

Secondary structure (DSSP, 8-state):
-TTTTTHHHHHHHTTSHHHHHHHHHHHHHHHHHHHHHHHHHHHHHTTSHHHHHHHHHHHHHHHH-TTS-HHHHHHHHHHHHHHHHHHTTTT-